Protein AF-A0A0B7IZ31-F1 (afdb_monomer_lite)

pLDDT: mean 89.08, std 10.45, range [53.12, 97.31]

Structure (mmCIF, N/CA/C/O backbone):
data_AF-A0A0B7IZ31-F1
#
_entry.id   AF-A0A0B7IZ31-F1
#
loop_
_atom_site.group_PDB
_atom_site.id
_atom_site.type_symbol
_atom_site.label_atom_id
_atom_site.label_alt_id
_atom_site.label_comp_id
_atom_site.label_asym_id
_atom_site.label_entity_id
_atom_site.label_seq_id
_atom_site.pdbx_PDB_ins_code
_atom_site.Cartn_x
_atom_site.Cartn_y
_atom_site.Cartn_z
_atom_site.occupancy
_atom_site.B_iso_or_equiv
_atom_site.auth_seq_id
_atom_site.auth_comp_id
_atom_site.auth_asym_id
_atom_site.auth_atom_id
_atom_site.pdbx_PDB_model_num
ATOM 1 N N . MET A 1 1 ? -11.303 2.239 24.974 1.00 53.12 1 MET A N 1
ATOM 2 C CA . MET A 1 1 ? -10.916 0.885 24.517 1.00 53.12 1 MET A CA 1
ATOM 3 C C . MET A 1 1 ? -11.217 0.664 23.033 1.00 53.12 1 MET A C 1
ATOM 5 O O . MET A 1 1 ? -10.254 0.596 22.282 1.00 53.12 1 MET A O 1
ATOM 9 N N . LYS A 1 2 ? -12.477 0.754 22.574 1.00 59.62 2 LYS A N 1
ATOM 10 C CA . LYS A 1 2 ? -12.891 0.543 21.161 1.00 59.62 2 LYS A CA 1
ATOM 11 C C . LYS A 1 2 ? -12.019 1.182 20.059 1.00 59.62 2 LYS A C 1
ATOM 13 O O . LYS A 1 2 ? -11.767 0.565 19.033 1.00 59.62 2 LYS A O 1
ATOM 18 N N . LYS A 1 3 ? -11.538 2.422 20.242 1.00 61.69 3 LYS A N 1
ATOM 19 C CA . LYS A 1 3 ? -10.724 3.122 19.223 1.00 61.69 3 LYS A CA 1
ATOM 20 C C . LYS A 1 3 ? -9.349 2.469 18.995 1.00 61.69 3 LYS A C 1
ATOM 22 O O . LYS A 1 3 ? -8.900 2.427 17.857 1.00 61.69 3 LYS A O 1
ATOM 27 N N . LYS A 1 4 ? -8.714 1.942 20.052 1.00 62.50 4 LYS A N 1
ATOM 28 C CA . LYS A 1 4 ? -7.412 1.252 19.966 1.00 62.50 4 LYS A CA 1
ATOM 29 C C . LYS A 1 4 ? -7.556 -0.162 19.391 1.00 62.50 4 LYS A C 1
ATOM 31 O O . LYS A 1 4 ? -6.739 -0.560 18.571 1.00 62.50 4 LYS A O 1
ATOM 36 N N . GLU A 1 5 ? -8.614 -0.882 19.769 1.00 62.78 5 GLU A N 1
ATOM 37 C CA . GLU A 1 5 ? -8.924 -2.223 19.238 1.00 62.78 5 GLU A CA 1
ATOM 38 C C . GLU A 1 5 ? -9.170 -2.180 17.726 1.00 62.78 5 GLU A C 1
ATOM 40 O O . GLU A 1 5 ? -8.575 -2.948 16.974 1.00 62.78 5 GLU A O 1
ATOM 45 N N . ASN A 1 6 ? -9.950 -1.200 17.259 1.00 78.69 6 ASN A N 1
ATOM 46 C CA . ASN A 1 6 ? -10.185 -1.003 15.829 1.00 78.69 6 ASN A CA 1
ATOM 47 C C . ASN A 1 6 ? -8.894 -0.675 15.067 1.00 78.69 6 ASN A C 1
ATOM 49 O O . ASN A 1 6 ? -8.703 -1.143 13.949 1.00 78.69 6 ASN A O 1
ATOM 53 N N . GLU A 1 7 ? -7.990 0.106 15.662 1.00 83.75 7 GLU A N 1
ATOM 54 C CA . GLU A 1 7 ? -6.707 0.437 15.040 1.00 83.75 7 GLU A CA 1
ATOM 55 C C . GLU A 1 7 ? -5.826 -0.804 14.851 1.00 83.75 7 GLU A C 1
ATOM 57 O O . GLU A 1 7 ? -5.211 -0.966 13.798 1.00 83.75 7 GLU A O 1
ATOM 62 N N . GLN A 1 8 ? -5.800 -1.699 15.843 1.00 88.12 8 GLN A N 1
ATOM 63 C CA . GLN A 1 8 ? -5.042 -2.945 15.764 1.00 88.12 8 GLN A CA 1
ATOM 64 C C . GLN A 1 8 ? -5.579 -3.868 14.666 1.00 88.12 8 GLN A C 1
ATOM 66 O O . GLN A 1 8 ? -4.789 -4.395 13.887 1.00 88.12 8 GLN A O 1
ATOM 71 N N . ILE A 1 9 ? -6.905 -3.996 14.544 1.00 90.19 9 ILE A N 1
ATOM 72 C CA . ILE A 1 9 ? -7.541 -4.784 13.476 1.00 90.19 9 ILE A CA 1
ATOM 73 C C . ILE A 1 9 ? -7.084 -4.293 12.096 1.00 90.19 9 ILE A C 1
ATOM 75 O O . ILE A 1 9 ? -6.708 -5.097 11.245 1.00 90.19 9 ILE A O 1
ATOM 79 N N . TYR A 1 10 ? -7.057 -2.976 11.872 1.00 89.81 10 TYR A N 1
ATOM 80 C CA . TYR A 1 10 ? -6.634 -2.431 10.581 1.00 89.81 10 TYR A CA 1
ATOM 81 C C . TYR A 1 10 ? -5.142 -2.631 10.307 1.00 89.81 10 TYR A C 1
ATOM 83 O O . TYR A 1 10 ? -4.780 -2.965 9.180 1.00 89.81 10 TYR A O 1
ATOM 91 N N . LYS A 1 11 ? -4.277 -2.485 11.320 1.00 90.75 11 LYS A N 1
ATOM 92 C CA . LYS A 1 11 ? -2.842 -2.800 11.186 1.00 90.75 11 LYS A CA 1
ATOM 93 C C . LYS A 1 11 ? -2.643 -4.251 10.763 1.00 90.75 11 LYS A C 1
ATOM 95 O O . LYS A 1 11 ? -1.962 -4.507 9.773 1.00 90.75 11 LYS A O 1
ATOM 100 N N . THR A 1 12 ? -3.296 -5.181 11.458 1.00 92.50 12 THR A N 1
ATOM 101 C CA . THR A 1 12 ? -3.222 -6.612 11.149 1.00 92.50 12 THR A CA 1
ATOM 102 C C . THR A 1 12 ? -3.752 -6.916 9.748 1.00 92.50 12 THR A C 1
ATOM 104 O O . THR A 1 12 ? -3.129 -7.688 9.023 1.00 92.50 12 THR A O 1
ATOM 107 N N . ALA A 1 13 ? -4.837 -6.267 9.316 1.00 93.31 13 ALA A N 1
ATOM 108 C CA . ALA A 1 13 ? -5.349 -6.418 7.955 1.00 93.31 13 ALA A CA 1
ATOM 109 C C . ALA A 1 13 ? -4.315 -5.988 6.897 1.00 93.31 13 ALA A C 1
ATOM 111 O O . ALA A 1 13 ? -4.031 -6.751 5.975 1.00 93.31 13 ALA A O 1
ATOM 112 N N . PHE A 1 14 ? -3.693 -4.812 7.045 1.00 94.12 14 PHE A N 1
ATOM 113 C CA . PHE A 1 14 ? -2.656 -4.351 6.112 1.00 94.12 14 PHE A CA 1
ATOM 114 C C . PHE A 1 14 ? -1.397 -5.223 6.128 1.00 94.12 14 PHE A C 1
ATOM 116 O O . PHE A 1 14 ? -0.803 -5.452 5.073 1.00 94.12 14 PHE A O 1
ATOM 123 N N . GLN A 1 15 ? -0.998 -5.746 7.289 1.00 93.44 15 GLN A N 1
ATOM 124 C CA . GLN A 1 15 ? 0.102 -6.710 7.379 1.00 93.44 15 GLN A CA 1
ATOM 125 C C . GLN A 1 15 ? -0.226 -8.008 6.632 1.00 93.44 15 GLN A C 1
ATOM 127 O O . GLN A 1 15 ? 0.589 -8.475 5.838 1.00 93.44 15 GLN A O 1
ATOM 132 N N . GLY A 1 16 ? -1.427 -8.561 6.829 1.00 94.75 16 GLY A N 1
ATOM 133 C CA . GLY A 1 16 ? -1.876 -9.764 6.126 1.00 94.75 16 GLY A CA 1
ATOM 134 C C . GLY A 1 16 ? -1.925 -9.566 4.610 1.00 94.75 16 GLY A C 1
ATOM 135 O O . GLY A 1 16 ? -1.391 -10.382 3.861 1.00 94.75 16 GLY A O 1
ATOM 136 N N . LEU A 1 17 ? -2.481 -8.442 4.151 1.00 95.25 17 LEU A N 1
ATOM 137 C CA . LEU A 1 17 ? -2.500 -8.091 2.727 1.00 95.25 17 LEU A CA 1
ATOM 138 C C . LEU A 1 17 ? -1.089 -7.902 2.160 1.00 95.25 17 LEU A C 1
ATOM 140 O O . LEU A 1 17 ? -0.801 -8.373 1.062 1.00 95.25 17 LEU A O 1
ATOM 144 N N . SER A 1 18 ? -0.190 -7.268 2.916 1.00 95.62 18 SER A N 1
ATOM 145 C CA . SER A 1 18 ? 1.216 -7.128 2.520 1.00 95.62 18 SER A CA 1
ATOM 146 C C . SER A 1 18 ? 1.884 -8.489 2.353 1.00 95.62 18 SER A C 1
ATOM 148 O O . SER A 1 18 ? 2.584 -8.703 1.368 1.00 95.62 18 SER A O 1
ATOM 150 N N . TYR A 1 19 ? 1.626 -9.436 3.259 1.00 95.81 19 TYR A N 1
ATOM 151 C CA . TYR A 1 19 ? 2.150 -10.795 3.139 1.00 95.81 19 TYR A CA 1
ATOM 152 C C . TYR A 1 19 ? 1.641 -11.498 1.873 1.00 95.81 19 TYR A C 1
ATOM 154 O O . TYR A 1 19 ? 2.427 -12.128 1.166 1.00 95.81 19 TYR A O 1
ATOM 162 N N . ILE A 1 20 ? 0.355 -11.339 1.541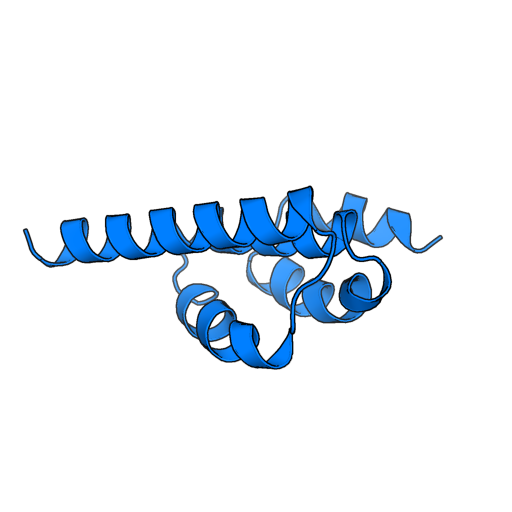 1.00 94.88 20 ILE A N 1
ATOM 163 C CA . ILE A 1 20 ? -0.228 -11.875 0.302 1.00 94.88 20 ILE A CA 1
ATOM 164 C C . ILE A 1 20 ? 0.480 -11.281 -0.924 1.00 94.88 20 ILE A C 1
ATOM 166 O O . ILE A 1 20 ? 0.926 -12.030 -1.794 1.00 94.88 20 ILE A O 1
ATOM 170 N N . VAL A 1 21 ? 0.653 -9.957 -0.974 1.00 96.69 21 VAL A N 1
ATOM 171 C CA . VAL A 1 21 ? 1.355 -9.272 -2.073 1.00 96.69 21 VAL A CA 1
ATOM 172 C C . VAL A 1 21 ? 2.800 -9.752 -2.200 1.00 96.69 21 VAL A C 1
ATOM 174 O O . VAL A 1 21 ? 3.235 -10.087 -3.297 1.00 96.69 21 VAL A O 1
ATOM 177 N N . ILE A 1 22 ? 3.535 -9.838 -1.091 1.00 95.94 22 ILE A N 1
ATOM 178 C CA . ILE A 1 22 ? 4.938 -10.269 -1.090 1.00 95.94 22 ILE A CA 1
ATOM 179 C C . ILE A 1 22 ? 5.062 -11.727 -1.545 1.00 95.94 22 ILE A C 1
ATOM 181 O O . ILE A 1 22 ? 5.936 -12.057 -2.348 1.00 95.94 22 ILE A O 1
ATOM 185 N N . ARG A 1 23 ? 4.193 -12.616 -1.051 1.00 96.50 23 ARG A N 1
ATOM 186 C CA . ARG A 1 23 ? 4.294 -14.054 -1.320 1.00 96.50 23 ARG A CA 1
ATOM 187 C C . ARG A 1 23 ? 3.814 -14.427 -2.716 1.00 96.50 23 ARG A C 1
ATOM 189 O O . ARG A 1 23 ? 4.462 -15.236 -3.375 1.00 96.50 23 ARG A O 1
ATOM 196 N N . PHE A 1 24 ? 2.685 -13.871 -3.143 1.00 96.12 24 PHE A N 1
ATOM 197 C CA . PHE A 1 24 ? 2.004 -14.281 -4.372 1.00 96.12 24 PHE A CA 1
ATOM 198 C C . PHE A 1 24 ? 2.198 -13.307 -5.529 1.00 96.12 24 PHE A C 1
ATOM 200 O O . PHE A 1 24 ? 1.844 -13.649 -6.654 1.00 96.12 24 PHE A O 1
ATOM 207 N N . LYS A 1 25 ? 2.753 -12.112 -5.276 1.00 95.56 25 LYS A N 1
ATOM 208 C CA . LYS A 1 25 ? 2.993 -11.070 -6.291 1.00 95.56 25 LYS A CA 1
ATOM 209 C C . LYS A 1 25 ? 1.739 -10.731 -7.096 1.00 95.56 25 LYS A C 1
ATOM 211 O O . LYS A 1 25 ? 1.800 -10.425 -8.282 1.00 95.56 25 LYS A O 1
ATOM 216 N N . LYS A 1 26 ? 0.581 -10.821 -6.445 1.00 93.50 26 LYS A N 1
ATOM 217 C CA . LYS A 1 26 ? -0.715 -10.593 -7.069 1.00 93.50 26 LYS A CA 1
ATOM 218 C C . LYS A 1 26 ? -1.686 -10.023 -6.056 1.00 93.50 26 LYS A C 1
ATOM 220 O O . LYS A 1 26 ? -1.731 -10.463 -4.908 1.00 93.50 26 LYS A O 1
ATOM 225 N N . ILE A 1 27 ? -2.477 -9.063 -6.512 1.00 94.94 27 ILE A N 1
ATOM 226 C CA . ILE A 1 27 ? -3.642 -8.560 -5.803 1.00 94.94 27 ILE A CA 1
ATOM 227 C C . ILE A 1 27 ? -4.591 -7.923 -6.808 1.00 94.94 27 ILE A C 1
ATOM 229 O O . ILE A 1 27 ? -4.148 -7.334 -7.794 1.00 94.94 27 ILE A O 1
ATOM 233 N N . ASP A 1 28 ? -5.888 -8.045 -6.563 1.00 94.44 28 ASP A N 1
ATOM 234 C CA . ASP A 1 28 ? -6.871 -7.253 -7.287 1.00 94.44 28 ASP A CA 1
ATOM 235 C C . ASP A 1 28 ? -6.897 -5.850 -6.674 1.00 94.44 28 ASP A C 1
ATOM 237 O O . ASP A 1 28 ? -7.318 -5.660 -5.528 1.00 94.44 28 ASP A O 1
ATOM 241 N N . PHE A 1 29 ? -6.378 -4.879 -7.426 1.00 93.75 29 PHE A N 1
ATOM 242 C CA . PHE A 1 29 ? -6.248 -3.506 -6.954 1.00 93.75 29 PHE A CA 1
ATOM 243 C C . PHE A 1 29 ? -7.608 -2.846 -6.706 1.00 93.75 29 PHE A C 1
ATOM 245 O O . PHE A 1 29 ? -7.741 -2.065 -5.762 1.00 93.75 29 PHE A O 1
ATOM 252 N N . ASP A 1 30 ? -8.623 -3.178 -7.503 1.00 94.25 30 ASP A N 1
ATOM 253 C CA . ASP A 1 30 ? -9.935 -2.541 -7.416 1.00 94.25 30 ASP A CA 1
ATOM 254 C C . ASP A 1 30 ? -10.675 -2.994 -6.152 1.00 94.25 30 ASP A C 1
ATOM 256 O O . ASP A 1 30 ? -11.321 -2.179 -5.488 1.00 94.25 30 ASP A O 1
ATOM 260 N N . ILE A 1 31 ? -10.480 -4.252 -5.738 1.00 93.12 31 ILE A N 1
ATOM 261 C CA . ILE A 1 31 ? -11.022 -4.788 -4.478 1.00 93.12 31 ILE A CA 1
ATOM 262 C C . ILE A 1 31 ? -10.429 -4.069 -3.257 1.00 93.12 31 ILE A C 1
ATOM 264 O O . ILE A 1 31 ? -11.147 -3.755 -2.304 1.00 93.12 31 ILE A O 1
ATOM 268 N N . ILE A 1 32 ? -9.124 -3.784 -3.258 1.00 92.44 32 ILE A N 1
ATOM 269 C CA . ILE A 1 32 ? -8.448 -3.148 -2.110 1.00 92.44 32 ILE A CA 1
ATOM 270 C C . ILE A 1 32 ? -8.523 -1.618 -2.121 1.00 92.44 32 ILE A C 1
ATOM 272 O O . ILE A 1 32 ? -8.242 -0.974 -1.104 1.00 92.44 32 ILE A O 1
ATOM 276 N N . LEU A 1 33 ? -8.912 -1.010 -3.241 1.00 92.81 33 LEU A N 1
ATOM 277 C CA . LEU A 1 33 ? -8.914 0.438 -3.420 1.00 92.81 33 LEU A CA 1
ATOM 278 C C . LEU A 1 33 ? -9.764 1.199 -2.380 1.00 92.81 33 LEU A C 1
ATOM 280 O O . LEU A 1 33 ? -9.277 2.206 -1.849 1.00 92.81 33 LEU A O 1
ATOM 284 N N . PRO A 1 34 ? -10.996 0.770 -2.027 1.00 90.88 34 PRO A N 1
ATOM 285 C CA . PRO A 1 34 ? -11.783 1.442 -0.993 1.00 90.88 34 PRO A CA 1
ATOM 286 C C . PRO A 1 34 ? -11.085 1.411 0.369 1.00 90.88 34 PRO A C 1
ATOM 288 O O . PRO A 1 34 ? -11.134 2.388 1.121 1.00 90.88 34 PRO A O 1
ATOM 291 N N . PHE A 1 35 ? -10.392 0.308 0.664 1.00 88.25 35 PHE A N 1
ATOM 292 C CA . PHE A 1 35 ? -9.643 0.143 1.900 1.00 88.25 35 PHE A CA 1
ATOM 293 C C . PHE A 1 35 ? -8.470 1.128 1.955 1.00 88.25 35 PHE A C 1
ATOM 295 O O . PHE A 1 35 ? -8.364 1.884 2.915 1.00 88.25 35 PHE A O 1
ATOM 302 N N . ILE A 1 36 ? -7.674 1.240 0.888 1.00 91.56 36 ILE A N 1
ATOM 303 C CA . ILE A 1 36 ? -6.590 2.234 0.783 1.00 91.56 36 ILE A CA 1
ATOM 304 C C . ILE A 1 36 ? -7.131 3.663 0.965 1.00 91.56 36 ILE A C 1
ATOM 306 O O . ILE A 1 36 ? -6.623 4.430 1.788 1.00 91.56 36 ILE A O 1
ATOM 310 N N . LYS A 1 37 ? -8.198 4.027 0.238 1.00 90.12 37 LYS A N 1
ATOM 311 C CA . LYS A 1 37 ? -8.793 5.378 0.284 1.00 90.12 37 LYS A CA 1
ATOM 312 C C . LYS A 1 37 ? -9.291 5.764 1.679 1.00 90.12 37 LYS A C 1
ATOM 314 O O . LYS A 1 37 ? -9.228 6.940 2.035 1.00 90.12 37 LYS A O 1
ATOM 319 N N . LYS A 1 38 ? -9.759 4.797 2.472 1.00 86.94 38 LYS A N 1
ATOM 320 C CA . LYS A 1 38 ? -10.217 5.028 3.848 1.00 86.94 38 LYS A CA 1
ATOM 321 C C . LYS A 1 38 ? -9.088 5.500 4.769 1.00 86.94 38 LYS A C 1
ATOM 323 O O . LYS A 1 38 ? -9.335 6.343 5.628 1.00 86.94 38 LYS A O 1
ATOM 328 N N . PHE A 1 39 ? -7.870 4.983 4.596 1.00 86.56 39 PHE A N 1
ATOM 329 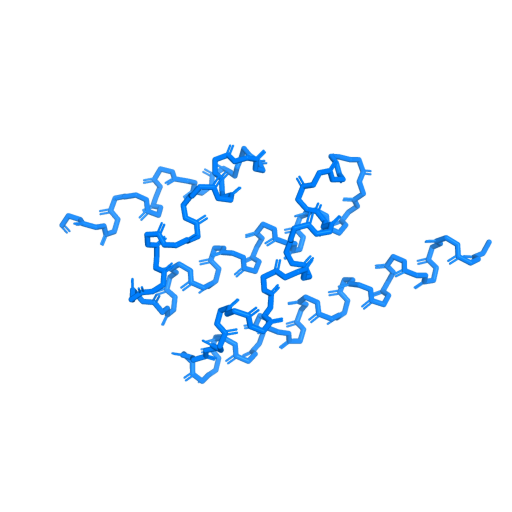C CA . PHE A 1 39 ? -6.760 5.233 5.527 1.00 86.56 39 PHE A CA 1
ATOM 330 C C . PHE A 1 39 ? -5.737 6.252 5.029 1.00 86.56 39 PHE A C 1
ATOM 332 O O . PHE A 1 39 ? -5.020 6.829 5.842 1.00 86.56 39 PHE A O 1
ATOM 339 N N . ILE A 1 40 ? -5.732 6.571 3.733 1.00 82.31 40 ILE A N 1
ATOM 340 C CA . ILE A 1 40 ? -4.782 7.531 3.159 1.00 82.31 40 ILE A CA 1
ATOM 341 C C . ILE A 1 40 ? -4.948 8.974 3.658 1.00 82.31 40 ILE A C 1
ATOM 343 O O . ILE A 1 40 ? -4.027 9.773 3.567 1.00 82.31 40 ILE A O 1
ATOM 347 N N . ASN A 1 41 ? -6.129 9.320 4.173 1.00 78.25 41 ASN A N 1
ATOM 348 C CA . ASN A 1 41 ? -6.417 10.653 4.711 1.00 78.25 41 ASN A CA 1
ATOM 349 C C . ASN A 1 41 ? -6.169 10.750 6.228 1.00 78.25 41 ASN A C 1
ATOM 351 O O . ASN A 1 41 ? -6.405 11.800 6.822 1.00 78.25 41 ASN A O 1
ATOM 355 N N . LEU A 1 42 ? -5.763 9.658 6.884 1.00 69.06 42 LEU A N 1
ATOM 356 C CA . LEU A 1 42 ? -5.671 9.576 8.344 1.00 69.06 42 LEU A CA 1
ATOM 357 C C . LEU A 1 42 ? -4.242 9.830 8.832 1.00 69.06 42 LEU A C 1
ATOM 359 O O . LEU A 1 42 ? -3.612 8.958 9.429 1.00 69.06 42 LEU A O 1
ATOM 363 N N . ASP A 1 43 ? -3.787 11.067 8.634 1.00 62.31 43 ASP A N 1
ATOM 364 C CA . ASP A 1 43 ? -2.410 11.555 8.841 1.00 62.31 43 ASP A CA 1
ATOM 365 C C . ASP A 1 43 ? -1.851 11.341 10.270 1.00 62.31 43 ASP A C 1
ATOM 367 O O . ASP A 1 43 ? -0.648 11.367 10.498 1.00 62.31 43 ASP A O 1
ATOM 371 N N . LYS A 1 44 ? -2.714 11.100 11.271 1.00 66.69 44 LYS A N 1
ATOM 372 C CA . LYS A 1 44 ? -2.322 10.947 12.691 1.00 66.69 44 LYS A CA 1
ATOM 373 C C . LYS A 1 44 ? -2.485 9.535 13.266 1.00 66.69 44 LYS A C 1
ATOM 375 O O . LYS A 1 44 ? -2.254 9.343 14.456 1.00 66.69 44 LYS A O 1
ATOM 380 N N . SER A 1 45 ? -2.929 8.552 12.479 1.00 76.62 45 SER A N 1
ATOM 381 C CA . SER A 1 45 ? -3.139 7.178 12.977 1.00 76.62 45 SER A CA 1
ATOM 382 C C . SER A 1 45 ? -1.988 6.275 12.570 1.00 76.62 45 SER A C 1
ATOM 384 O O . SER A 1 45 ? -1.597 6.336 11.415 1.00 76.62 45 SER A O 1
ATOM 386 N N . CYS A 1 46 ? -1.483 5.373 13.415 1.00 80.44 46 CYS A N 1
ATOM 387 C CA . CYS A 1 46 ? -0.391 4.490 12.979 1.00 80.44 46 CYS A CA 1
ATOM 388 C C . CYS A 1 46 ? -0.789 3.589 11.793 1.00 80.44 46 CYS A C 1
ATOM 390 O O . CYS A 1 46 ? 0.085 3.056 11.125 1.00 80.44 46 CYS A O 1
ATOM 392 N N . VAL A 1 47 ? -2.086 3.437 11.494 1.00 86.12 47 VAL A N 1
ATOM 393 C CA . VAL A 1 47 ? -2.594 2.720 10.309 1.00 86.12 47 VAL A CA 1
ATOM 394 C C . VAL A 1 47 ? -2.120 3.352 8.995 1.00 86.12 47 VAL A C 1
ATOM 396 O O . VAL A 1 47 ? -1.949 2.627 8.015 1.00 86.12 47 VAL A O 1
ATOM 399 N N . HIS A 1 48 ? -1.842 4.663 8.961 1.00 86.19 48 HIS A N 1
ATOM 400 C CA . HIS A 1 48 ? -1.304 5.310 7.758 1.00 86.19 48 HIS A CA 1
ATOM 401 C C . HIS A 1 48 ? 0.049 4.709 7.356 1.00 86.19 48 HIS A C 1
ATOM 403 O O . HIS A 1 48 ? 0.255 4.434 6.180 1.00 86.19 48 HIS A O 1
ATOM 409 N N . ILE A 1 49 ? 0.917 4.405 8.330 1.00 88.56 49 ILE A N 1
ATOM 410 C CA . ILE A 1 49 ? 2.241 3.800 8.102 1.00 88.56 49 ILE A CA 1
ATOM 411 C C . ILE A 1 49 ? 2.088 2.429 7.437 1.00 88.56 49 ILE A C 1
ATOM 413 O O . ILE A 1 49 ? 2.786 2.108 6.481 1.00 88.56 49 ILE A O 1
ATOM 417 N N . TYR A 1 50 ? 1.133 1.625 7.909 1.00 92.12 50 TYR A N 1
ATOM 418 C CA . TYR A 1 50 ? 0.857 0.308 7.331 1.00 92.12 50 TYR A CA 1
ATOM 419 C C . TYR A 1 50 ? 0.209 0.402 5.947 1.00 92.12 50 TYR A C 1
ATOM 421 O O . TYR A 1 50 ? 0.458 -0.451 5.100 1.00 92.12 50 TYR A O 1
ATOM 429 N N . THR A 1 51 ? -0.588 1.445 5.702 1.00 93.38 51 THR A N 1
ATOM 430 C CA . THR A 1 51 ? -1.156 1.721 4.376 1.00 93.38 51 THR A CA 1
ATOM 431 C C . THR A 1 51 ? -0.050 2.098 3.389 1.00 93.38 51 THR A C 1
ATOM 433 O O . THR A 1 51 ? -0.016 1.562 2.286 1.00 93.38 51 THR A O 1
ATOM 436 N N . ASP A 1 52 ? 0.875 2.972 3.795 1.00 93.50 52 ASP A N 1
ATOM 437 C CA . ASP A 1 52 ? 2.032 3.378 2.992 1.00 93.50 52 ASP A CA 1
ATOM 438 C C . ASP A 1 52 ? 2.938 2.185 2.671 1.00 93.50 52 ASP A C 1
ATOM 440 O O . ASP A 1 52 ? 3.196 1.892 1.506 1.00 93.50 52 ASP A O 1
ATOM 444 N N . SER A 1 53 ? 3.318 1.417 3.696 1.00 94.06 53 SER A N 1
ATOM 445 C CA . SER A 1 53 ? 4.131 0.208 3.535 1.00 94.06 53 SER A CA 1
ATOM 446 C C . SER A 1 53 ? 3.473 -0.810 2.600 1.00 94.06 53 SER A C 1
ATOM 448 O O . SER A 1 53 ? 4.140 -1.393 1.747 1.00 94.06 53 SER A O 1
ATOM 450 N N . PHE A 1 54 ? 2.155 -0.991 2.697 1.00 96.31 54 PHE A N 1
ATOM 451 C CA . PHE A 1 54 ? 1.416 -1.860 1.787 1.00 96.31 54 PHE A CA 1
ATOM 452 C C . PHE A 1 54 ? 1.460 -1.366 0.332 1.00 96.31 54 PHE A C 1
ATOM 454 O O . PHE A 1 54 ? 1.695 -2.166 -0.573 1.00 96.31 54 PHE A O 1
ATOM 461 N N . LEU A 1 55 ? 1.296 -0.060 0.096 1.00 96.44 55 LEU A N 1
ATOM 462 C CA . LEU A 1 55 ? 1.409 0.539 -1.241 1.00 96.44 55 LEU A CA 1
ATOM 463 C C . LEU A 1 55 ? 2.818 0.375 -1.827 1.00 96.44 55 LEU A C 1
ATOM 465 O O . LEU A 1 55 ? 2.950 0.047 -3.007 1.00 96.44 55 LEU A O 1
ATOM 469 N N . VAL A 1 56 ? 3.858 0.540 -1.006 1.00 96.50 56 VAL A N 1
ATOM 470 C CA . VAL A 1 56 ? 5.256 0.286 -1.391 1.00 96.50 56 VAL A CA 1
ATOM 471 C C . VAL A 1 56 ? 5.460 -1.187 -1.756 1.00 96.50 56 VAL A C 1
ATOM 473 O O . VAL A 1 56 ? 6.039 -1.485 -2.799 1.00 96.50 56 VAL A O 1
ATOM 476 N N . ASN A 1 57 ? 4.916 -2.120 -0.971 1.00 97.31 57 ASN A N 1
ATOM 477 C CA . ASN A 1 57 ? 4.990 -3.548 -1.287 1.00 97.31 57 ASN A CA 1
ATOM 478 C C . ASN A 1 57 ? 4.310 -3.875 -2.624 1.00 97.31 57 ASN A C 1
ATOM 480 O O . ASN A 1 57 ? 4.868 -4.636 -3.410 1.00 97.31 57 ASN A O 1
ATOM 484 N N . ILE A 1 58 ? 3.148 -3.282 -2.924 1.00 97.31 58 ILE A N 1
ATOM 485 C CA . ILE A 1 58 ? 2.502 -3.438 -4.241 1.00 97.31 58 ILE A CA 1
ATOM 486 C C . ILE A 1 58 ? 3.418 -2.905 -5.348 1.00 97.31 58 ILE A C 1
ATOM 488 O O . ILE A 1 58 ? 3.652 -3.609 -6.326 1.00 97.31 58 ILE A O 1
ATOM 492 N N . ALA A 1 59 ? 3.962 -1.697 -5.180 1.00 96.62 59 ALA A N 1
ATOM 493 C CA . ALA A 1 59 ? 4.813 -1.039 -6.171 1.00 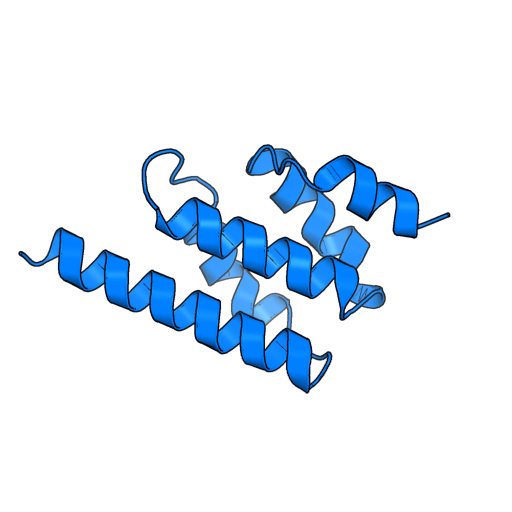96.62 59 ALA A CA 1
ATOM 494 C C . ALA A 1 59 ? 6.063 -1.857 -6.545 1.00 96.62 59 ALA A C 1
ATOM 496 O O . ALA A 1 59 ? 6.477 -1.880 -7.708 1.00 96.62 59 ALA A O 1
ATOM 497 N N . ILE A 1 60 ? 6.670 -2.502 -5.545 1.00 96.00 60 ILE A N 1
ATOM 498 C CA . ILE A 1 60 ? 7.881 -3.316 -5.698 1.00 96.00 60 ILE A CA 1
ATOM 499 C C . ILE A 1 60 ? 7.532 -4.688 -6.276 1.00 96.00 60 ILE A C 1
ATOM 501 O O . ILE A 1 60 ? 8.176 -5.145 -7.218 1.00 96.00 60 ILE A O 1
ATOM 505 N N . MET A 1 61 ? 6.522 -5.355 -5.713 1.00 97.25 61 MET A N 1
ATOM 506 C CA . MET A 1 61 ? 6.256 -6.768 -5.994 1.00 97.25 61 MET A CA 1
ATOM 507 C C . MET A 1 61 ? 5.387 -6.990 -7.233 1.00 97.25 61 MET A C 1
ATOM 509 O O . MET A 1 61 ? 5.420 -8.086 -7.792 1.00 97.25 61 MET A O 1
ATOM 513 N N . ILE A 1 62 ? 4.619 -5.982 -7.659 1.00 96.31 62 ILE A N 1
ATOM 514 C CA . ILE A 1 62 ? 3.666 -6.066 -8.773 1.00 96.31 62 ILE A CA 1
ATOM 515 C C . ILE A 1 62 ? 3.885 -4.868 -9.718 1.00 96.31 62 ILE A C 1
ATOM 517 O O . ILE A 1 62 ? 3.149 -3.882 -9.638 1.00 96.31 62 ILE A O 1
ATOM 521 N N . PRO A 1 63 ? 4.888 -4.924 -10.620 1.00 94.69 63 PRO A N 1
ATOM 522 C CA . PRO A 1 63 ? 5.257 -3.795 -11.484 1.00 94.69 63 PRO A CA 1
ATOM 523 C C . PRO A 1 63 ? 4.089 -3.206 -12.288 1.00 94.69 63 PRO A C 1
ATOM 525 O O . PRO A 1 63 ? 3.982 -1.991 -12.414 1.00 94.69 63 PRO A O 1
ATOM 528 N N . GLU A 1 64 ? 3.157 -4.046 -12.747 1.00 95.06 64 GLU A N 1
ATOM 529 C CA . GLU A 1 64 ? 1.952 -3.636 -13.489 1.00 95.06 64 GLU A CA 1
ATOM 530 C C . GLU A 1 64 ? 1.025 -2.698 -12.694 1.00 95.06 64 GLU A C 1
ATOM 532 O O . GLU A 1 64 ? 0.256 -1.929 -13.270 1.00 95.06 64 GLU A O 1
ATOM 537 N N . LEU A 1 65 ? 1.084 -2.746 -11.359 1.00 96.31 65 LEU A N 1
ATOM 538 C CA . LEU A 1 65 ? 0.297 -1.883 -10.478 1.00 96.31 65 LEU A CA 1
ATOM 539 C C . LEU A 1 65 ? 1.074 -0.651 -10.004 1.00 96.31 65 LEU A C 1
ATOM 541 O O . LEU A 1 65 ? 0.495 0.191 -9.315 1.00 96.31 65 LEU A O 1
ATOM 545 N N . ARG A 1 66 ? 2.355 -0.503 -10.365 1.00 95.31 66 ARG A N 1
ATOM 546 C CA . ARG A 1 66 ? 3.219 0.560 -9.837 1.00 95.31 66 ARG A CA 1
ATOM 547 C C . ARG A 1 66 ? 2.690 1.958 -10.146 1.00 95.31 66 ARG A C 1
ATOM 549 O O . ARG A 1 66 ? 2.507 2.763 -9.234 1.00 95.31 66 ARG A O 1
ATOM 556 N N . GLU A 1 67 ? 2.343 2.220 -11.403 1.00 95.12 67 GLU A N 1
ATOM 557 C CA . GLU A 1 67 ? 1.749 3.502 -11.806 1.00 95.12 67 GLU A CA 1
ATOM 558 C C . GLU A 1 67 ? 0.425 3.785 -11.088 1.00 95.12 67 GLU A C 1
ATOM 560 O O . GLU A 1 67 ? 0.125 4.930 -10.747 1.00 95.12 67 GLU A O 1
ATOM 565 N N . LYS A 1 68 ? -0.346 2.738 -10.767 1.00 95.44 68 LYS A N 1
ATOM 566 C CA . LYS A 1 68 ? -1.605 2.888 -10.029 1.00 95.44 68 LYS A CA 1
ATOM 567 C C . LYS A 1 68 ? -1.380 3.307 -8.578 1.00 95.44 68 LYS A C 1
ATOM 569 O O . LYS A 1 68 ? -2.215 4.027 -8.037 1.00 95.44 68 LYS A O 1
ATOM 574 N N . VAL A 1 69 ? -0.281 2.898 -7.938 1.00 95.31 69 VAL A N 1
ATOM 575 C CA . VAL A 1 69 ? -0.009 3.220 -6.522 1.00 95.31 69 VAL A CA 1
ATOM 576 C C . VAL A 1 69 ? 0.729 4.543 -6.310 1.00 95.31 69 VAL A C 1
ATOM 578 O O . VAL A 1 69 ? 0.564 5.156 -5.254 1.00 95.31 69 VAL A O 1
ATOM 581 N N . ILE A 1 70 ? 1.474 5.045 -7.300 1.00 95.50 70 ILE A N 1
ATOM 582 C CA . ILE A 1 70 ? 2.233 6.310 -7.203 1.00 95.50 70 ILE A CA 1
ATOM 583 C C . ILE A 1 70 ? 1.381 7.511 -6.738 1.00 95.50 70 ILE A C 1
ATOM 585 O O . ILE A 1 70 ? 1.832 8.237 -5.845 1.00 95.50 70 ILE A O 1
ATOM 589 N N . PRO A 1 71 ? 0.158 7.756 -7.256 1.00 95.00 71 PRO A N 1
ATOM 590 C CA . PRO A 1 71 ? -0.683 8.856 -6.778 1.00 95.00 71 PRO A CA 1
ATOM 591 C C . PRO A 1 71 ? -1.015 8.762 -5.284 1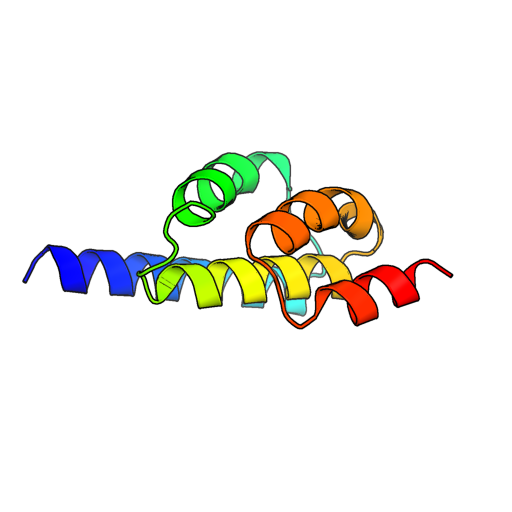.00 95.00 71 PRO A C 1
ATOM 593 O O . PRO A 1 71 ? -1.134 9.785 -4.607 1.00 95.00 71 PRO A O 1
ATOM 596 N N . PHE A 1 72 ? -1.133 7.543 -4.755 1.00 94.56 72 PHE A N 1
ATOM 597 C CA . PHE A 1 72 ? -1.383 7.304 -3.337 1.00 94.56 72 PHE A CA 1
ATOM 598 C C . PHE A 1 72 ? -0.116 7.568 -2.512 1.00 94.56 72 PHE A C 1
ATOM 600 O O . PHE A 1 72 ? -0.180 8.303 -1.532 1.00 94.56 72 PHE A O 1
ATOM 607 N N . LEU A 1 73 ? 1.050 7.092 -2.957 1.00 94.19 73 LEU A N 1
ATOM 608 C CA . LEU A 1 73 ? 2.335 7.359 -2.291 1.00 94.19 73 LEU A CA 1
ATOM 609 C C . LEU A 1 73 ? 2.687 8.858 -2.244 1.00 94.19 73 LEU A C 1
ATOM 611 O O . LEU A 1 73 ? 3.226 9.352 -1.255 1.00 94.19 73 LEU A O 1
ATOM 615 N N . LYS A 1 74 ? 2.325 9.624 -3.284 1.00 93.31 74 LYS A N 1
ATOM 616 C CA . LYS A 1 74 ? 2.414 11.097 -3.265 1.00 93.31 74 LYS A CA 1
ATOM 617 C C . LYS A 1 74 ? 1.557 11.700 -2.156 1.00 93.31 74 LYS A C 1
ATOM 619 O O . LYS A 1 74 ? 1.982 12.630 -1.477 1.00 93.31 74 LYS A O 1
ATOM 624 N N . LYS A 1 75 ? 0.350 11.167 -1.973 1.00 90.69 75 LYS A N 1
ATOM 625 C CA . LYS A 1 75 ? -0.620 11.671 -1.001 1.00 90.69 75 LYS A CA 1
ATOM 626 C C . LYS A 1 75 ? -0.229 11.357 0.443 1.00 90.69 75 LYS A C 1
ATOM 628 O O . LYS A 1 75 ? -0.425 12.212 1.300 1.00 90.69 75 LYS A O 1
ATOM 633 N N . THR A 1 76 ? 0.354 10.187 0.701 1.00 88.12 76 THR A N 1
ATOM 634 C CA . THR A 1 76 ? 0.916 9.827 2.016 1.00 88.12 76 THR A CA 1
ATOM 635 C C . THR A 1 76 ? 2.243 10.520 2.316 1.00 88.12 76 THR A C 1
ATOM 637 O O . THR A 1 76 ? 2.748 10.382 3.425 1.00 88.12 76 THR A O 1
ATOM 640 N N . LYS A 1 77 ? 2.814 11.259 1.350 1.00 90.31 77 LYS A N 1
ATOM 641 C CA . LYS A 1 77 ? 4.180 11.802 1.416 1.00 90.31 77 LYS A CA 1
ATOM 642 C C . LYS A 1 77 ? 5.198 10.699 1.736 1.00 90.31 77 LYS A C 1
ATOM 644 O O . LYS A 1 77 ? 6.090 10.902 2.558 1.00 90.31 77 LYS A O 1
ATOM 649 N N . SER A 1 78 ? 5.035 9.536 1.100 1.00 91.94 78 SER A N 1
ATOM 650 C CA . SER A 1 78 ? 5.885 8.371 1.339 1.00 91.94 78 SER A CA 1
ATOM 651 C C . SER A 1 78 ? 7.364 8.736 1.184 1.00 91.94 78 SER A C 1
ATOM 653 O O . SER A 1 78 ? 7.730 9.331 0.161 1.00 91.94 78 SER A O 1
ATOM 655 N N . PRO A 1 79 ? 8.237 8.348 2.132 1.00 93.44 79 PRO A N 1
ATOM 656 C CA . PRO A 1 79 ? 9.672 8.557 1.984 1.00 93.44 79 PRO A CA 1
ATOM 657 C C . PRO A 1 79 ? 10.255 7.736 0.827 1.00 93.44 79 PRO A C 1
ATOM 659 O O . PRO A 1 79 ? 11.292 8.116 0.303 1.00 93.44 79 PRO A O 1
ATOM 662 N N . TYR A 1 80 ? 9.563 6.674 0.397 1.00 94.88 80 TYR A N 1
ATOM 663 C CA . TYR A 1 80 ? 10.006 5.751 -0.651 1.00 94.88 80 TYR A CA 1
ATOM 664 C C . TYR A 1 80 ? 9.572 6.156 -2.066 1.00 94.88 80 TYR A C 1
ATOM 666 O O . TYR A 1 80 ? 9.795 5.423 -3.030 1.00 94.88 80 TYR A O 1
ATOM 674 N N . LEU A 1 81 ? 8.871 7.286 -2.219 1.00 94.88 81 LEU A N 1
ATOM 675 C CA . LEU A 1 81 ? 8.284 7.670 -3.502 1.00 94.88 81 LEU A CA 1
ATOM 676 C C . LEU A 1 81 ? 9.343 7.808 -4.606 1.00 94.88 81 LEU A C 1
ATOM 678 O O . LEU A 1 81 ? 9.095 7.384 -5.734 1.00 94.88 81 LEU A O 1
ATOM 682 N N . LYS A 1 82 ? 10.509 8.388 -4.296 1.00 94.44 82 LYS A N 1
ATOM 683 C CA . LYS A 1 82 ? 11.568 8.614 -5.291 1.00 94.44 82 LYS A CA 1
ATOM 684 C C . LYS A 1 82 ? 12.152 7.294 -5.786 1.00 94.44 82 LYS A C 1
ATOM 686 O O . LYS A 1 82 ? 12.339 7.123 -6.986 1.00 94.44 82 LYS A O 1
ATOM 691 N N . GLU A 1 83 ? 12.386 6.362 -4.873 1.00 95.38 83 GLU A N 1
ATOM 692 C CA . GLU A 1 83 ? 12.885 5.020 -5.153 1.00 95.38 83 GLU A CA 1
ATOM 693 C C . GLU A 1 83 ? 11.889 4.255 -6.019 1.00 95.38 83 GLU A C 1
ATOM 695 O O . GLU A 1 83 ? 12.272 3.680 -7.032 1.00 95.38 83 GLU A O 1
ATOM 700 N N . ILE A 1 84 ? 10.597 4.310 -5.680 1.00 95.12 84 ILE A N 1
ATOM 701 C CA . ILE A 1 84 ? 9.550 3.668 -6.481 1.00 95.12 84 ILE A CA 1
ATOM 702 C C . ILE A 1 84 ? 9.476 4.255 -7.893 1.00 95.12 84 ILE A C 1
ATOM 704 O O . ILE A 1 84 ? 9.350 3.499 -8.854 1.00 95.12 84 ILE A O 1
ATOM 708 N N . GLN A 1 85 ? 9.576 5.576 -8.040 1.00 92.69 85 GLN A N 1
ATOM 709 C CA . GLN A 1 85 ? 9.579 6.218 -9.358 1.00 92.69 85 GLN A CA 1
ATOM 710 C C . GLN A 1 85 ? 10.812 5.838 -10.187 1.00 92.69 85 GLN A C 1
ATOM 712 O O . GLN A 1 85 ? 10.694 5.674 -11.398 1.00 92.69 85 GLN A O 1
ATOM 717 N N . ALA A 1 86 ? 11.969 5.647 -9.548 1.00 92.75 86 ALA A N 1
ATOM 718 C CA . A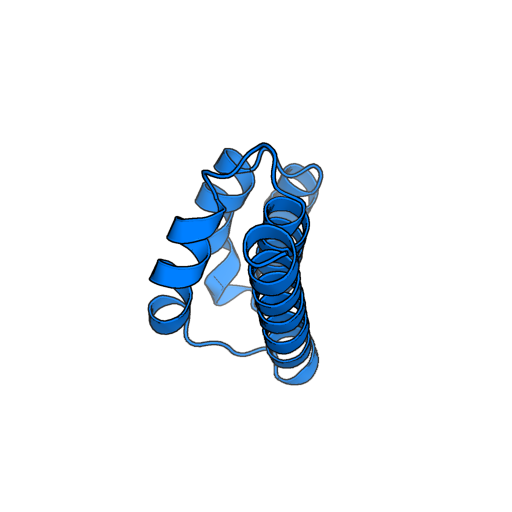LA A 1 86 ? 13.197 5.239 -10.223 1.00 92.75 86 ALA A CA 1
ATOM 719 C C . ALA A 1 86 ? 13.120 3.824 -10.826 1.00 92.75 86 ALA A C 1
ATOM 721 O O . ALA A 1 86 ? 13.803 3.548 -11.805 1.00 92.75 86 ALA A O 1
ATOM 722 N N . LEU A 1 87 ? 12.260 2.942 -10.299 1.00 89.62 87 LEU A N 1
ATOM 723 C CA . LEU A 1 87 ? 12.075 1.579 -10.821 1.00 89.62 87 LEU A CA 1
ATOM 724 C C . LEU A 1 87 ? 11.374 1.521 -12.193 1.00 89.62 87 LEU A C 1
ATOM 726 O O . LEU A 1 87 ? 11.231 0.431 -12.750 1.00 89.62 87 LEU A O 1
ATOM 730 N N . ASN A 1 88 ? 10.864 2.648 -12.701 1.00 71.06 88 ASN A N 1
ATOM 731 C CA . ASN A 1 88 ? 10.181 2.749 -13.997 1.00 71.06 88 ASN A CA 1
ATOM 732 C C . ASN A 1 88 ? 11.107 3.079 -15.178 1.00 71.06 88 ASN A C 1
ATOM 734 O O . ASN A 1 88 ? 10.612 3.210 -16.297 1.00 71.06 88 ASN A O 1
ATOM 738 N N . HIS A 1 89 ? 12.405 3.252 -14.925 1.00 58.22 89 HIS A N 1
ATOM 739 C CA . HIS A 1 89 ? 13.419 3.574 -15.928 1.00 58.22 89 HIS A CA 1
ATOM 740 C C . HIS A 1 89 ? 14.219 2.345 -16.355 1.00 58.22 89 HIS A C 1
ATOM 742 O O . HIS A 1 89 ? 14.447 1.459 -15.500 1.00 58.22 89 HIS A O 1
#

Radius of gyration: 12.76 Å; chains: 1; bounding box: 26×26×40 Å

Foldseek 3Di:
DVVVVVLVVLLVVLVVLLCCCQPVVDDDCVVCVVVLVVQLVVLPRCSLVSSLVSLVSNLVSHVVCLVVSLVSCVSSVPPCSVVSVVVVD

Sequence (89 aa):
MKKKENEQIYKTAFQGLSYIVIRFKKIDFDIILPFIKKFINLDKSCVHIYTDSFLVNIAIMIPELREKVIPFLKKTKSPYLKEIQALNH

Organism: NCBI:txid109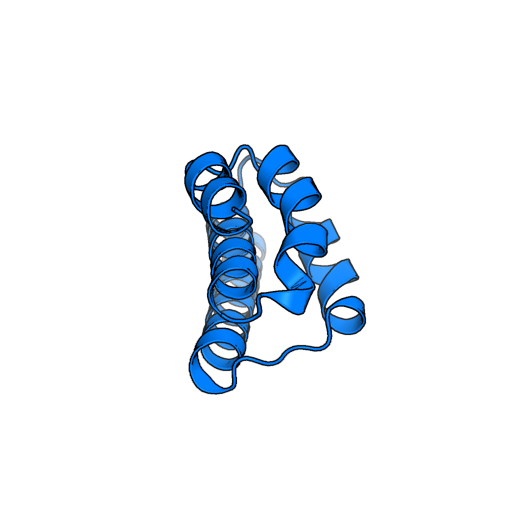232

Secondary structure (DSSP, 8-state):
-HHHHHHHHHHHHHHHHHHHHHHHS---HHHHHHHHHHHTT-TTSTHHHHHHHHHHHHHHH-GGGHHHHHHHHHHTT-TTHHHHHHTT-